Protein AF-A0A959JTM4-F1 (afdb_monomer_lite)

Secondary structure (DSSP, 8-state):
-EEEEE-S-HHHIIIIIHHHHHHHHHTT-EEEEEE---THHHHHHHHH---EEE-S-HHHH---HHHHGGGS--

pLDDT: mean 85.71, std 17.35, range [50.22, 98.25]

Structure (mmCIF, N/CA/C/O backbone):
data_AF-A0A959JTM4-F1
#
_entry.id   AF-A0A959JTM4-F1
#
loop_
_atom_site.group_PDB
_atom_site.id
_atom_site.type_symbol
_atom_site.label_atom_id
_atom_site.label_alt_id
_atom_site.label_comp_id
_atom_site.label_asym_id
_atom_site.label_entity_id
_atom_site.label_seq_id
_atom_site.pdbx_PDB_ins_code
_atom_site.Cartn_x
_atom_site.Cartn_y
_atom_site.Cartn_z
_atom_site.occupancy
_atom_site.B_iso_or_equiv
_atom_site.auth_seq_id
_atom_site.auth_comp_id
_atom_site.auth_asym_id
_atom_site.auth_atom_id
_atom_site.pdbx_PDB_model_num
ATOM 1 N N . MET A 1 1 ? -9.101 -6.061 15.859 1.00 93.44 1 MET A N 1
ATOM 2 C CA . MET A 1 1 ? -8.573 -7.341 15.313 1.00 93.44 1 MET A CA 1
ATOM 3 C C . MET A 1 1 ? -7.487 -7.036 14.280 1.00 93.44 1 MET A C 1
ATOM 5 O O . MET A 1 1 ? -7.345 -5.871 13.921 1.00 93.44 1 MET A O 1
ATOM 9 N N . LYS A 1 2 ? -6.681 -8.020 13.853 1.00 96.75 2 LYS A N 1
ATOM 10 C CA . LYS A 1 2 ? -5.592 -7.816 12.875 1.00 96.75 2 LYS A CA 1
ATOM 11 C C . LYS A 1 2 ? -5.840 -8.656 11.623 1.00 96.75 2 LYS A C 1
ATOM 13 O O . LYS A 1 2 ? -6.215 -9.818 11.754 1.00 96.75 2 LYS A O 1
ATOM 18 N N . LEU A 1 3 ? -5.609 -8.078 10.447 1.00 97.19 3 LEU A N 1
ATOM 19 C CA . LEU A 1 3 ? -5.724 -8.753 9.155 1.00 97.19 3 LEU A CA 1
ATOM 20 C C . LEU A 1 3 ? -4.446 -8.532 8.349 1.00 97.19 3 LEU A C 1
ATOM 22 O O . LEU A 1 3 ? -3.966 -7.407 8.226 1.00 97.19 3 LEU A O 1
ATOM 26 N N . LEU A 1 4 ? -3.906 -9.615 7.797 1.00 97.44 4 LEU A N 1
ATOM 27 C CA . LEU A 1 4 ? -2.772 -9.571 6.884 1.00 97.44 4 LEU A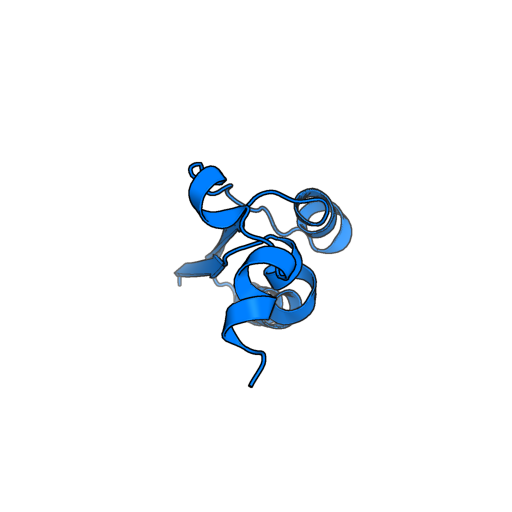 CA 1
ATOM 28 C C . LEU A 1 4 ? -3.252 -9.926 5.481 1.00 97.44 4 LEU A C 1
ATOM 30 O O . LEU A 1 4 ? -3.788 -11.012 5.266 1.00 97.44 4 LEU A O 1
ATOM 34 N N . LEU A 1 5 ? -3.033 -9.023 4.530 1.00 96.25 5 LEU A N 1
ATOM 35 C CA . LEU A 1 5 ? -3.388 -9.225 3.135 1.00 96.25 5 LEU A CA 1
ATOM 36 C C . LEU A 1 5 ? -2.118 -9.296 2.292 1.00 96.25 5 LEU A C 1
ATOM 38 O O . LEU A 1 5 ? -1.368 -8.328 2.190 1.00 96.25 5 LEU A O 1
ATOM 42 N N . ILE A 1 6 ? -1.892 -10.458 1.677 1.00 94.88 6 ILE A N 1
ATOM 43 C CA . ILE A 1 6 ? -0.712 -10.726 0.853 1.00 94.88 6 ILE A CA 1
ATOM 44 C C . ILE A 1 6 ? -1.134 -10.849 -0.609 1.00 94.88 6 ILE A C 1
ATOM 46 O O . ILE A 1 6 ? -2.102 -11.548 -0.929 1.00 94.88 6 ILE A O 1
ATOM 50 N N . ALA A 1 7 ? -0.415 -10.178 -1.504 1.00 91.31 7 ALA A N 1
ATOM 51 C CA . ALA A 1 7 ? -0.595 -10.309 -2.942 1.00 91.31 7 ALA A CA 1
ATOM 52 C C . ALA A 1 7 ? 0.734 -10.349 -3.691 1.00 91.31 7 ALA A C 1
ATOM 54 O O . ALA A 1 7 ? 1.791 -9.972 -3.198 1.00 91.31 7 ALA A O 1
ATOM 55 N N . ASN A 1 8 ? 0.644 -10.792 -4.935 1.00 87.62 8 ASN A N 1
ATOM 56 C CA . ASN A 1 8 ? 1.772 -10.957 -5.836 1.00 87.62 8 ASN A CA 1
ATOM 57 C C . ASN A 1 8 ? 2.338 -9.588 -6.261 1.00 87.62 8 ASN A C 1
ATOM 59 O O . ASN A 1 8 ? 3.543 -9.446 -6.437 1.00 87.62 8 ASN A O 1
ATOM 63 N N . SER A 1 9 ? 1.465 -8.588 -6.429 1.00 91.19 9 SER A N 1
ATOM 64 C CA . SER A 1 9 ? 1.796 -7.260 -6.954 1.00 91.19 9 SER A CA 1
ATOM 65 C C . SER A 1 9 ? 0.923 -6.169 -6.333 1.00 91.19 9 SER A C 1
ATOM 67 O O . SER A 1 9 ? -0.217 -6.428 -5.931 1.00 91.19 9 SER A O 1
ATOM 69 N N . SER A 1 10 ? 1.446 -4.945 -6.277 1.00 95.31 10 SER A N 1
ATOM 70 C CA . SER A 1 10 ? 0.689 -3.768 -5.837 1.00 95.31 10 SER A CA 1
ATOM 71 C C . SER A 1 10 ? -0.407 -3.415 -6.850 1.00 95.31 10 SER A C 1
ATOM 73 O O . SER A 1 10 ? -1.492 -2.994 -6.457 1.00 95.31 10 SER A O 1
ATOM 75 N N . TRP A 1 11 ? -0.202 -3.726 -8.136 1.00 94.62 11 TRP A N 1
ATOM 76 C CA . TRP A 1 11 ? -1.244 -3.662 -9.165 1.00 94.62 11 TRP A CA 1
ATOM 77 C C . TRP A 1 11 ? -2.490 -4.484 -8.799 1.00 94.62 11 TRP A C 1
ATOM 79 O O . TRP A 1 11 ? -3.613 -4.005 -8.954 1.00 94.62 11 TRP A O 1
ATOM 89 N N . ASN A 1 12 ? -2.316 -5.711 -8.288 1.00 94.81 12 ASN A N 1
ATOM 90 C CA . ASN A 1 12 ? -3.450 -6.551 -7.887 1.00 94.81 12 ASN A CA 1
ATOM 91 C C . ASN A 1 12 ? -4.211 -5.945 -6.700 1.00 94.81 12 ASN A C 1
ATOM 93 O O . ASN A 1 12 ? -5.440 -6.001 -6.672 1.00 94.81 12 ASN A O 1
ATOM 97 N N . ILE A 1 13 ? -3.490 -5.349 -5.744 1.00 97.06 13 ILE A N 1
ATOM 98 C CA . ILE A 1 13 ? -4.112 -4.656 -4.614 1.00 97.06 13 ILE A CA 1
ATOM 99 C C . ILE A 1 13 ? -4.960 -3.490 -5.114 1.00 97.06 13 ILE A C 1
ATOM 101 O O . ILE A 1 13 ? -6.148 -3.435 -4.803 1.00 97.06 13 ILE A O 1
ATOM 105 N N . TYR A 1 14 ? -4.361 -2.611 -5.919 1.00 97.38 14 TYR A N 1
ATOM 106 C CA . TYR A 1 14 ? -4.994 -1.390 -6.408 1.00 97.38 14 TYR A CA 1
ATOM 107 C C . TYR A 1 14 ? -6.280 -1.675 -7.185 1.00 97.38 14 TYR A C 1
ATOM 109 O O . TYR A 1 14 ? -7.318 -1.094 -6.896 1.00 97.38 14 TYR A O 1
ATOM 117 N N . ASN A 1 15 ? -6.239 -2.622 -8.125 1.00 96.50 15 ASN A N 1
ATOM 118 C CA . ASN A 1 15 ? -7.377 -2.851 -9.016 1.00 96.50 15 ASN A CA 1
ATOM 119 C C . ASN A 1 15 ? -8.515 -3.665 -8.384 1.00 96.50 15 ASN A C 1
ATOM 121 O O . ASN A 1 15 ? -9.646 -3.560 -8.848 1.00 96.50 15 ASN A O 1
ATOM 125 N N . PHE A 1 16 ? -8.246 -4.487 -7.360 1.00 97.19 16 PHE A N 1
ATOM 126 C CA . PHE A 1 16 ? -9.242 -5.462 -6.886 1.00 97.19 16 PHE A CA 1
ATOM 127 C C . PHE A 1 16 ? -9.471 -5.491 -5.379 1.00 97.19 16 PHE A C 1
ATOM 129 O O . PHE A 1 16 ? -10.512 -5.976 -4.941 1.00 97.19 16 PHE A O 1
ATOM 136 N N . ARG A 1 17 ? -8.512 -5.041 -4.564 1.00 97.38 17 ARG A N 1
ATOM 137 C CA . ARG A 1 17 ? -8.545 -5.283 -3.112 1.00 97.38 17 ARG A CA 1
ATOM 138 C C . ARG A 1 17 ? -8.678 -4.025 -2.267 1.00 97.38 17 ARG A C 1
ATOM 140 O O . ARG A 1 17 ? -8.921 -4.160 -1.072 1.00 97.38 17 ARG A O 1
ATOM 147 N N . VAL A 1 18 ? -8.593 -2.832 -2.857 1.00 98.19 18 VAL A N 1
ATOM 148 C CA . VAL A 1 18 ? -8.820 -1.564 -2.143 1.00 98.19 18 VAL A CA 1
ATOM 149 C C . VAL A 1 18 ? -10.172 -1.545 -1.410 1.00 98.19 18 VAL A C 1
ATOM 151 O O . VAL A 1 18 ? -10.147 -1.317 -0.201 1.00 98.19 18 VAL A O 1
ATOM 154 N N . PRO A 1 19 ? -11.321 -1.892 -2.036 1.00 98.06 19 PRO A N 1
ATOM 155 C CA . PRO A 1 19 ? -12.606 -1.863 -1.330 1.00 98.06 19 PRO A CA 1
ATOM 156 C C . PRO A 1 19 ? -12.656 -2.816 -0.130 1.00 98.06 19 PRO A C 1
ATOM 158 O O . PRO A 1 19 ? -13.252 -2.505 0.896 1.00 98.06 19 PRO A O 1
ATOM 161 N N . LEU A 1 20 ? -11.995 -3.974 -0.234 1.00 97.94 20 LEU A N 1
ATOM 162 C CA . LEU A 1 20 ? -11.925 -4.952 0.851 1.00 97.94 20 LEU A CA 1
ATOM 163 C C . LEU A 1 20 ? -11.086 -4.435 2.024 1.00 97.94 20 LEU A C 1
ATOM 165 O O . LEU A 1 20 ? -11.468 -4.601 3.178 1.00 97.94 20 LEU A O 1
ATOM 169 N N . ILE A 1 21 ? -9.939 -3.820 1.727 1.00 98.25 21 ILE A N 1
ATOM 170 C CA . ILE A 1 21 ? -9.051 -3.239 2.738 1.00 98.25 21 ILE A CA 1
ATOM 171 C C . ILE A 1 21 ? -9.789 -2.139 3.500 1.00 98.25 21 ILE A C 1
ATOM 173 O O . ILE A 1 21 ? -9.828 -2.183 4.729 1.00 98.25 21 ILE A O 1
ATOM 177 N N . GLN A 1 22 ? -10.431 -1.225 2.772 1.00 97.88 22 GLN A N 1
ATOM 178 C CA . GLN A 1 22 ? -11.201 -0.124 3.349 1.00 97.88 22 GLN A CA 1
ATOM 179 C C . GLN A 1 22 ? -12.358 -0.637 4.207 1.00 97.88 22 GLN A C 1
ATOM 181 O O . GLN A 1 22 ? -12.480 -0.234 5.356 1.00 97.88 22 GLN A O 1
ATOM 186 N N . HIS A 1 23 ? -13.118 -1.626 3.725 1.00 98.19 23 HIS A N 1
ATOM 187 C CA . HIS A 1 23 ? -14.208 -2.227 4.495 1.00 98.19 23 HIS A CA 1
ATOM 188 C C . HIS A 1 23 ? -13.768 -2.733 5.880 1.00 98.19 23 HIS A C 1
ATOM 190 O O . HIS A 1 23 ? -14.474 -2.543 6.869 1.00 98.19 23 HIS A O 1
ATOM 196 N N . PHE A 1 24 ? -12.599 -3.374 5.974 1.00 98.19 24 PHE A N 1
ATOM 197 C CA . PHE A 1 24 ? -12.075 -3.835 7.261 1.00 98.19 24 PHE A CA 1
ATOM 198 C C . PHE A 1 24 ? -11.481 -2.699 8.100 1.00 98.19 24 PHE A C 1
ATOM 200 O O . PHE A 1 24 ? -11.634 -2.705 9.324 1.00 98.19 24 PHE A O 1
ATOM 207 N N . GLN A 1 25 ? -10.831 -1.718 7.474 1.00 97.06 25 GLN A N 1
ATOM 208 C CA . GLN A 1 25 ? -10.349 -0.521 8.168 1.00 97.06 25 GLN A CA 1
ATOM 209 C C . GLN A 1 25 ? -11.507 0.263 8.805 1.00 97.06 25 GLN A C 1
ATOM 211 O O . GLN A 1 25 ? -11.407 0.622 9.977 1.00 97.06 25 GLN A O 1
ATOM 216 N N . ASP A 1 26 ? -12.628 0.422 8.098 1.00 98.06 26 ASP A N 1
ATOM 217 C CA . ASP A 1 26 ? -13.840 1.100 8.583 1.00 98.06 26 ASP A CA 1
ATOM 218 C C . ASP A 1 26 ? -14.466 0.389 9.793 1.00 98.06 26 ASP A C 1
ATOM 220 O O . ASP A 1 26 ? -15.092 1.010 10.649 1.00 98.06 26 ASP A O 1
ATOM 224 N N . GLN A 1 27 ? -14.249 -0.922 9.915 1.00 98.06 27 GLN A N 1
ATOM 225 C CA . GLN A 1 27 ? -14.640 -1.713 11.086 1.00 98.06 27 GLN A CA 1
ATOM 226 C C . GLN A 1 27 ? -13.612 -1.666 12.233 1.00 98.06 27 GLN A C 1
ATOM 228 O O . GLN A 1 27 ? -13.752 -2.390 13.221 1.00 98.06 27 GLN A O 1
ATOM 233 N N . GLY A 1 28 ? -12.548 -0.867 12.116 1.00 97.94 28 GLY A N 1
ATOM 234 C CA . GLY A 1 28 ? -11.504 -0.728 13.133 1.00 97.94 28 GLY A CA 1
ATOM 235 C C . GLY A 1 28 ? -10.471 -1.858 13.140 1.00 97.94 28 GLY A C 1
ATOM 236 O O . GLY A 1 28 ? -9.817 -2.105 14.161 1.00 97.94 28 GLY A O 1
ATOM 237 N N . TRP A 1 29 ? -10.311 -2.590 12.034 1.00 98.12 29 TRP A N 1
ATOM 238 C CA . TRP A 1 29 ? -9.256 -3.596 11.926 1.00 98.12 29 TRP A CA 1
ATOM 239 C C . TRP A 1 29 ? -7.914 -2.953 11.587 1.00 98.12 29 TRP A C 1
ATOM 241 O O . TRP A 1 29 ? -7.812 -2.078 10.731 1.00 98.12 29 TRP A O 1
ATOM 251 N N . ALA A 1 30 ? -6.847 -3.466 12.200 1.00 97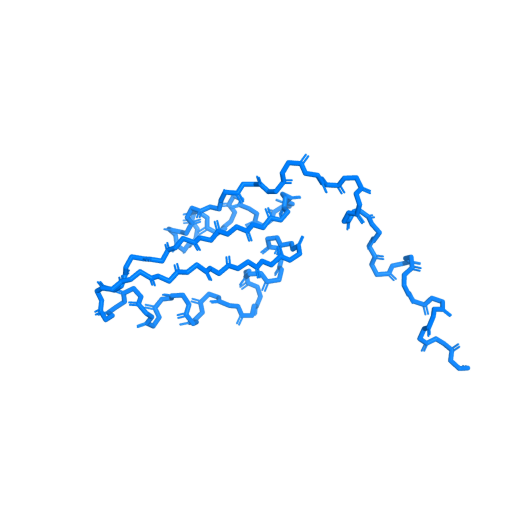.56 30 ALA A N 1
ATOM 252 C CA . ALA A 1 30 ? -5.490 -3.160 11.771 1.00 97.56 30 ALA A CA 1
ATOM 253 C C . ALA A 1 30 ? -5.147 -4.040 10.561 1.00 97.56 30 ALA A C 1
ATOM 255 O O . ALA A 1 30 ? -4.857 -5.232 10.718 1.00 97.56 30 ALA A O 1
ATOM 256 N N . VAL A 1 31 ? -5.222 -3.457 9.365 1.00 97.81 31 VAL A N 1
ATOM 257 C CA . VAL A 1 31 ? -4.927 -4.134 8.098 1.00 97.81 31 VAL A CA 1
ATOM 258 C C . VAL A 1 31 ? -3.484 -3.854 7.682 1.00 97.81 31 VAL A C 1
ATOM 260 O O . VAL A 1 31 ? -3.110 -2.703 7.482 1.00 97.81 31 VAL A O 1
ATOM 263 N N . GLN A 1 32 ? -2.681 -4.906 7.521 1.00 97.94 32 GLN A N 1
ATOM 264 C CA . GLN A 1 32 ? -1.345 -4.824 6.929 1.00 97.94 32 GLN A CA 1
ATOM 265 C C . GLN A 1 32 ? -1.380 -5.396 5.515 1.00 97.94 32 GLN A C 1
ATOM 267 O O . GLN A 1 32 ? -1.830 -6.526 5.311 1.00 97.94 32 GLN A O 1
ATOM 272 N N . VAL A 1 33 ? -0.851 -4.645 4.549 1.00 97.69 33 VAL A N 1
ATOM 273 C CA . VAL A 1 33 ? -0.714 -5.103 3.164 1.00 97.69 33 VAL A CA 1
ATOM 274 C C . VAL A 1 33 ? 0.739 -5.455 2.881 1.00 97.69 33 VAL A C 1
ATOM 276 O O . VAL A 1 33 ? 1.656 -4.709 3.237 1.00 97.69 33 VAL A O 1
ATOM 279 N N . ILE A 1 34 ? 0.939 -6.607 2.248 1.00 95.81 34 ILE A N 1
ATOM 280 C CA . ILE A 1 34 ? 2.230 -7.073 1.753 1.00 95.81 34 ILE A CA 1
ATOM 281 C C . ILE A 1 34 ? 2.084 -7.405 0.267 1.00 95.81 34 ILE A C 1
ATOM 283 O O . ILE A 1 34 ? 1.248 -8.232 -0.103 1.00 95.81 34 ILE A O 1
ATOM 287 N N . ALA A 1 35 ? 2.898 -6.793 -0.590 1.00 93.81 35 ALA A N 1
ATOM 288 C CA . ALA A 1 35 ? 2.887 -7.088 -2.021 1.00 93.81 35 ALA A CA 1
ATOM 289 C C . ALA A 1 35 ? 4.243 -6.831 -2.693 1.00 93.81 35 ALA A C 1
ATOM 291 O O . ALA A 1 35 ? 5.140 -6.235 -2.100 1.00 93.81 35 ALA A O 1
ATOM 292 N N . GLY A 1 36 ? 4.412 -7.300 -3.933 1.00 91.38 36 GLY A N 1
ATOM 293 C CA . GLY A 1 36 ? 5.552 -6.909 -4.770 1.00 91.38 36 GLY A CA 1
ATOM 294 C C . GLY A 1 36 ? 5.493 -5.422 -5.144 1.00 91.38 36 GLY A C 1
ATOM 295 O O . GLY A 1 36 ? 4.395 -4.886 -5.346 1.00 91.38 36 GLY A O 1
ATOM 296 N N . LYS A 1 37 ? 6.655 -4.757 -5.237 1.00 90.62 37 LYS A N 1
ATOM 297 C CA . LYS A 1 37 ? 6.723 -3.349 -5.645 1.00 90.62 37 LYS A CA 1
ATOM 298 C C . LYS A 1 37 ? 6.452 -3.212 -7.138 1.00 90.62 37 LYS A C 1
ATOM 300 O O . LYS A 1 37 ? 7.026 -3.930 -7.955 1.00 90.62 37 LYS A O 1
ATOM 305 N N . ASP A 1 38 ? 5.617 -2.248 -7.497 1.00 91.25 38 ASP A N 1
ATOM 306 C CA . ASP A 1 38 ? 5.403 -1.820 -8.877 1.00 91.25 38 ASP A CA 1
ATOM 307 C C . ASP A 1 38 ? 4.904 -0.359 -8.905 1.00 91.25 38 ASP A C 1
ATOM 309 O O . ASP A 1 38 ? 4.896 0.321 -7.879 1.00 91.25 38 ASP A O 1
ATOM 313 N N . ALA A 1 39 ? 4.511 0.149 -10.078 1.00 90.62 39 ALA A N 1
ATOM 314 C CA . ALA A 1 39 ? 4.058 1.534 -10.248 1.00 90.62 39 ALA A CA 1
ATOM 315 C C . ALA A 1 39 ? 2.820 1.907 -9.402 1.00 90.62 39 ALA A C 1
ATOM 317 O O . ALA A 1 39 ? 2.531 3.086 -9.230 1.00 90.62 39 ALA A O 1
ATOM 318 N N . TYR A 1 40 ? 2.086 0.925 -8.874 1.00 95.75 40 TYR A N 1
ATOM 319 C CA . TYR A 1 40 ? 0.881 1.134 -8.076 1.00 95.75 40 TYR A CA 1
ATOM 320 C C . TYR A 1 40 ? 1.161 1.156 -6.576 1.00 95.75 40 TYR A C 1
ATOM 322 O O . TYR A 1 40 ? 0.270 1.505 -5.809 1.00 95.75 40 TYR A O 1
ATOM 330 N N . THR A 1 41 ? 2.378 0.817 -6.140 1.00 95.38 41 THR A N 1
ATOM 331 C CA . THR A 1 41 ? 2.762 0.902 -4.726 1.00 95.38 41 THR A CA 1
ATOM 332 C C . THR A 1 41 ? 2.581 2.323 -4.194 1.00 95.38 41 THR A C 1
ATOM 334 O O . THR A 1 41 ? 1.915 2.508 -3.181 1.00 95.38 41 THR A O 1
ATOM 337 N N . GLU A 1 42 ? 3.112 3.325 -4.900 1.00 96.06 42 GLU A N 1
ATOM 338 C CA . GLU A 1 42 ? 2.982 4.726 -4.475 1.00 96.06 42 GLU A CA 1
ATOM 339 C C . GLU A 1 42 ? 1.531 5.206 -4.595 1.00 96.06 42 GLU A C 1
ATOM 341 O O . GLU A 1 42 ? 1.010 5.847 -3.688 1.00 96.06 42 GLU A O 1
ATOM 346 N N . ARG A 1 43 ? 0.821 4.786 -5.649 1.00 96.56 43 ARG A N 1
ATOM 347 C CA . ARG A 1 43 ? -0.593 5.137 -5.855 1.00 96.56 43 ARG A CA 1
ATOM 348 C C . ARG A 1 43 ? -1.497 4.633 -4.733 1.00 96.56 43 ARG A C 1
ATOM 350 O O . ARG A 1 43 ? -2.413 5.334 -4.328 1.00 96.56 43 ARG A O 1
ATOM 357 N N . LEU A 1 44 ? -1.241 3.440 -4.193 1.00 97.69 44 LEU A N 1
ATOM 358 C CA . LEU A 1 44 ? -1.979 2.922 -3.034 1.00 97.69 44 LEU A CA 1
ATOM 359 C C . LEU A 1 44 ? -1.820 3.813 -1.801 1.00 97.69 44 LEU A C 1
ATOM 361 O O . LEU A 1 44 ? -2.783 4.024 -1.063 1.00 97.69 44 LEU A O 1
ATOM 365 N N . LYS A 1 45 ? -0.624 4.360 -1.594 1.00 96.69 45 LYS A N 1
ATOM 366 C CA . LYS A 1 45 ? -0.351 5.276 -0.494 1.00 96.69 45 LYS A CA 1
ATOM 367 C C . LYS A 1 45 ? -0.989 6.644 -0.733 1.00 96.69 45 LYS A C 1
ATOM 369 O O . LYS A 1 45 ? -1.685 7.145 0.144 1.00 96.69 45 LYS A O 1
ATOM 374 N N . GLU A 1 46 ? -0.780 7.222 -1.910 1.00 97.06 46 GLU A N 1
ATOM 375 C CA . GLU A 1 46 ? -1.222 8.578 -2.251 1.00 97.06 46 GLU A CA 1
ATOM 376 C C . GLU A 1 46 ? -2.742 8.683 -2.430 1.00 97.06 46 GLU A C 1
ATOM 378 O O . GLU A 1 46 ? -3.359 9.618 -1.925 1.00 97.06 46 GLU A O 1
ATOM 383 N N . GLU A 1 47 ? -3.360 7.717 -3.113 1.00 97.44 47 GLU A N 1
ATOM 384 C CA . GLU A 1 47 ? -4.785 7.761 -3.467 1.00 97.44 47 GLU A CA 1
ATOM 385 C C . GLU A 1 47 ? -5.676 7.075 -2.418 1.00 97.44 47 GLU A C 1
ATOM 387 O O . GLU A 1 47 ? -6.861 7.395 -2.307 1.00 97.44 47 GLU A O 1
ATOM 392 N N . HIS A 1 48 ? -5.130 6.131 -1.639 1.00 96.44 48 HIS A N 1
ATOM 393 C CA . HIS A 1 48 ? -5.923 5.294 -0.730 1.00 96.44 48 HIS A CA 1
ATOM 394 C C . HIS A 1 48 ? -5.384 5.190 0.699 1.00 96.44 48 HIS A C 1
ATOM 396 O O . HIS A 1 48 ? -6.013 4.520 1.513 1.00 96.44 48 HIS A O 1
ATOM 402 N N . GLN A 1 49 ? -4.264 5.843 1.032 1.00 96.56 49 GLN A N 1
ATOM 403 C CA . GLN A 1 49 ? -3.648 5.786 2.369 1.00 96.56 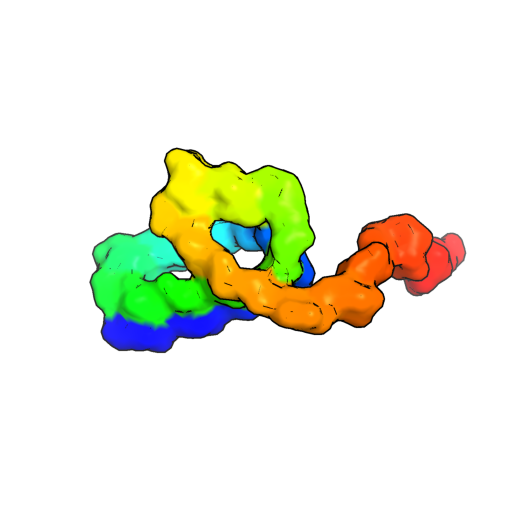49 GLN A CA 1
ATOM 404 C C . GLN A 1 49 ? -3.305 4.350 2.813 1.00 96.56 49 GLN A C 1
ATOM 406 O O . GLN A 1 49 ? -3.293 4.026 4.001 1.00 96.56 49 GLN A O 1
ATOM 411 N N . ILE A 1 50 ? -3.022 3.469 1.850 1.00 97.62 50 ILE A N 1
ATOM 412 C CA . ILE A 1 50 ? -2.655 2.074 2.095 1.00 97.62 50 ILE A CA 1
ATOM 413 C C . ILE A 1 50 ? -1.137 1.940 1.973 1.00 97.62 50 ILE A C 1
ATOM 415 O O . ILE A 1 50 ? -0.575 1.999 0.881 1.00 97.62 50 ILE A O 1
ATOM 419 N N . GLU A 1 51 ? -0.474 1.707 3.104 1.00 96.50 51 GLU A N 1
ATOM 420 C CA . GLU A 1 51 ? 0.958 1.403 3.150 1.00 96.50 51 GLU A CA 1
ATOM 421 C C . GLU A 1 51 ? 1.213 -0.065 2.777 1.00 96.50 51 GLU A C 1
ATOM 423 O O . GLU A 1 51 ? 0.652 -0.994 3.371 1.00 96.50 51 GLU A O 1
ATOM 428 N N . VAL A 1 52 ? 2.102 -0.286 1.806 1.00 96.44 52 VAL A N 1
ATOM 429 C CA . VAL A 1 52 ? 2.465 -1.624 1.328 1.00 96.44 52 VAL A CA 1
ATOM 430 C C . VAL A 1 52 ? 3.858 -1.988 1.817 1.00 96.44 52 VAL A C 1
ATOM 432 O O . VAL A 1 52 ? 4.853 -1.354 1.471 1.00 96.44 52 VAL A O 1
ATOM 435 N N . THR A 1 53 ? 3.953 -3.077 2.575 1.00 95.94 53 THR A N 1
ATOM 436 C CA . THR A 1 53 ? 5.249 -3.683 2.885 1.00 95.94 53 THR A CA 1
ATOM 437 C C . THR A 1 53 ? 5.718 -4.513 1.693 1.00 95.94 53 THR A C 1
ATOM 439 O O . THR A 1 53 ? 5.031 -5.434 1.249 1.00 95.94 53 THR A O 1
ATOM 442 N N . ILE A 1 54 ? 6.904 -4.198 1.175 1.00 92.44 54 ILE A N 1
ATOM 443 C CA . ILE A 1 54 ? 7.421 -4.828 -0.043 1.00 92.44 54 ILE A CA 1
ATOM 444 C C . ILE A 1 54 ? 7.935 -6.245 0.224 1.00 92.44 54 ILE A C 1
ATOM 446 O O . ILE A 1 54 ? 8.759 -6.475 1.116 1.00 92.44 54 ILE A O 1
ATOM 450 N N . LEU A 1 55 ? 7.501 -7.195 -0.608 1.00 82.12 55 LEU A N 1
ATOM 451 C CA . LEU A 1 55 ? 8.065 -8.543 -0.662 1.00 82.12 55 LEU A CA 1
ATOM 452 C C . LEU A 1 55 ? 9.489 -8.498 -1.231 1.00 82.12 55 LEU A C 1
ATOM 454 O O . LEU A 1 55 ? 9.686 -8.323 -2.427 1.00 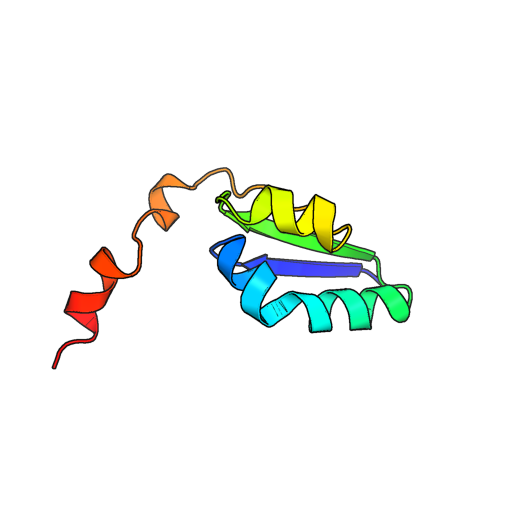82.12 55 LEU A O 1
ATOM 458 N N . LYS A 1 56 ? 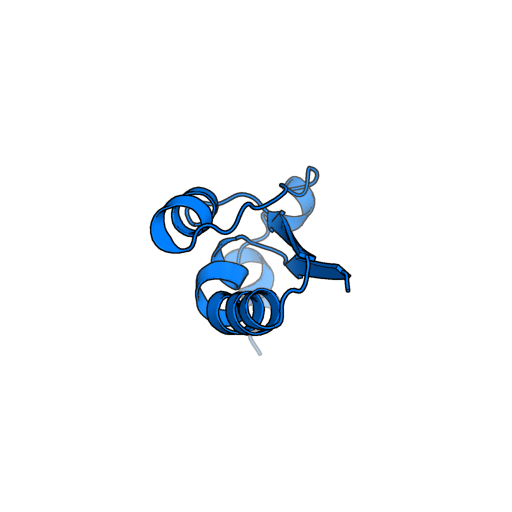10.494 -8.720 -0.376 1.00 69.88 56 LYS A N 1
ATOM 459 C CA . LYS A 1 56 ? 11.926 -8.620 -0.725 1.00 69.88 56 LYS A CA 1
ATOM 460 C C . LYS A 1 56 ? 12.421 -9.615 -1.791 1.00 69.88 56 LYS A C 1
ATOM 462 O O . LYS A 1 56 ? 13.543 -9.467 -2.261 1.00 69.88 56 LYS A O 1
ATOM 467 N N . ASN A 1 57 ? 11.622 -10.610 -2.190 1.00 64.69 57 ASN A N 1
ATOM 468 C CA . ASN A 1 57 ? 11.980 -11.577 -3.236 1.00 64.69 57 ASN A CA 1
ATOM 469 C C . ASN A 1 57 ? 11.179 -11.348 -4.532 1.00 64.69 57 ASN A C 1
ATOM 471 O O . ASN A 1 57 ? 10.399 -12.189 -4.975 1.00 64.69 57 ASN A O 1
ATOM 475 N N . GLU A 1 58 ? 11.378 -10.181 -5.145 1.00 56.03 58 GLU A N 1
ATOM 476 C CA . GLU A 1 58 ? 10.727 -9.798 -6.407 1.00 56.03 58 GLU A CA 1
ATOM 477 C C . GLU A 1 58 ? 11.215 -10.615 -7.611 1.00 56.03 58 GLU A C 1
ATOM 479 O O . GLU A 1 58 ? 10.497 -10.750 -8.602 1.00 56.03 58 GLU A O 1
ATOM 484 N N . ALA A 1 59 ? 12.420 -11.192 -7.538 1.00 54.34 59 ALA A N 1
ATOM 485 C CA . ALA A 1 59 ? 13.013 -11.969 -8.626 1.00 54.34 59 ALA A CA 1
ATOM 486 C C . ALA A 1 59 ? 12.175 -13.209 -8.992 1.00 54.34 59 ALA A C 1
ATOM 488 O O . ALA A 1 59 ? 12.086 -13.562 -10.166 1.00 54.34 59 ALA A O 1
ATOM 489 N N . ALA A 1 60 ? 11.496 -13.826 -8.019 1.00 54.25 60 ALA A N 1
ATOM 490 C CA . ALA A 1 60 ? 10.568 -14.929 -8.270 1.00 54.25 60 ALA A CA 1
ATOM 491 C C . ALA A 1 60 ? 9.222 -14.467 -8.875 1.00 54.25 60 ALA A C 1
ATOM 493 O O . ALA A 1 60 ? 8.574 -15.236 -9.586 1.00 54.25 60 ALA A O 1
ATOM 494 N N . LEU A 1 61 ? 8.823 -13.213 -8.618 1.00 52.12 61 LEU A N 1
ATOM 495 C CA . LEU A 1 61 ? 7.516 -12.631 -8.965 1.00 52.12 61 LEU A CA 1
ATOM 496 C C . LEU A 1 61 ? 7.523 -11.824 -10.277 1.00 52.12 61 LEU A C 1
ATOM 498 O O . LEU A 1 61 ? 6.468 -11.605 -10.863 1.00 52.12 61 LEU A O 1
ATOM 502 N N . ARG A 1 62 ? 8.700 -11.431 -10.788 1.00 54.03 62 ARG A N 1
ATOM 503 C CA . ARG A 1 62 ? 8.891 -10.687 -12.056 1.00 54.03 62 ARG A CA 1
ATOM 504 C C . ARG A 1 62 ? 8.509 -11.439 -13.329 1.00 54.03 62 ARG A C 1
ATOM 506 O O . ARG A 1 62 ? 8.611 -10.892 -14.428 1.00 54.03 62 ARG A O 1
ATOM 513 N N . ARG A 1 63 ? 8.037 -12.674 -13.209 1.00 55.97 63 ARG A N 1
ATOM 514 C CA . ARG A 1 63 ? 7.379 -13.364 -14.312 1.00 55.97 63 ARG A CA 1
ATOM 515 C C . ARG A 1 63 ? 6.011 -12.709 -14.513 1.00 55.97 63 ARG A C 1
ATOM 517 O O . ARG A 1 63 ? 5.028 -13.115 -13.907 1.00 55.97 63 ARG A O 1
ATOM 524 N N . GLY A 1 64 ? 5.978 -11.634 -15.299 1.00 55.28 64 GLY A N 1
ATOM 525 C CA . GLY A 1 64 ? 4.740 -10.961 -15.695 1.00 55.28 64 GLY A CA 1
ATOM 526 C C . GLY A 1 64 ? 3.830 -11.882 -16.521 1.00 55.28 64 GLY A C 1
ATOM 527 O O . GLY A 1 64 ? 4.234 -12.997 -16.858 1.00 55.28 64 GLY A O 1
ATOM 528 N N . PRO A 1 65 ? 2.620 -11.435 -16.897 1.00 52.97 65 PRO A N 1
ATOM 529 C CA . PRO A 1 65 ? 1.678 -12.221 -17.696 1.00 52.97 65 PRO A CA 1
ATOM 530 C C . PRO A 1 65 ? 2.320 -12.824 -18.948 1.00 52.97 65 PRO A C 1
ATOM 532 O O . PRO A 1 65 ? 2.077 -13.986 -19.229 1.00 52.97 65 PRO A O 1
ATOM 535 N N . GLN A 1 66 ? 3.231 -12.110 -19.623 1.00 57.50 66 GLN A N 1
ATOM 536 C CA . GLN A 1 66 ? 4.011 -12.627 -20.759 1.00 57.50 66 GLN A CA 1
ATOM 537 C C . GLN A 1 66 ? 4.793 -13.930 -20.494 1.00 57.50 66 GLN A C 1
ATOM 539 O O . GLN A 1 66 ? 5.040 -14.683 -21.431 1.00 57.50 66 GLN A O 1
ATOM 544 N N . HIS A 1 67 ? 5.165 -14.224 -19.245 1.00 58.06 67 HIS A N 1
ATOM 545 C CA . HIS A 1 67 ? 5.829 -15.479 -18.877 1.00 58.06 67 HIS A CA 1
ATOM 546 C C . HIS A 1 67 ? 4.835 -16.635 -18.691 1.00 58.06 67 HIS A C 1
ATOM 548 O O . HIS A 1 67 ? 5.166 -17.782 -18.974 1.00 58.06 67 HIS A O 1
ATOM 554 N N . TRP A 1 68 ? 3.620 -16.352 -18.213 1.00 53.81 68 TRP A N 1
ATOM 555 C CA . TRP A 1 68 ? 2.594 -17.368 -17.932 1.00 53.81 68 TRP A CA 1
ATOM 556 C C . TRP A 1 68 ? 1.610 -17.561 -19.088 1.00 53.81 68 TRP A C 1
ATOM 558 O O . TRP A 1 68 ? 1.017 -18.623 -19.202 1.00 53.81 68 TRP A O 1
ATOM 568 N N . TRP A 1 69 ?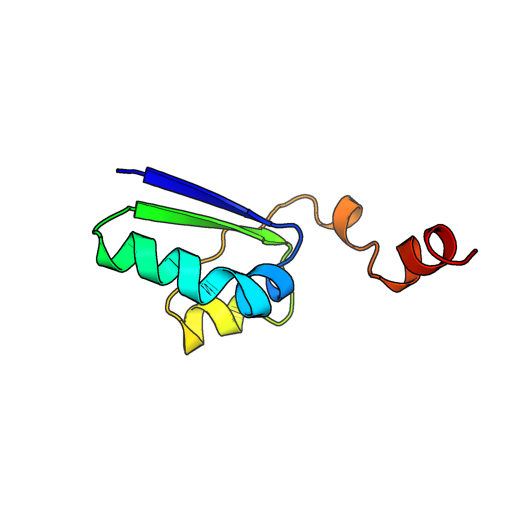 1.467 -16.572 -19.974 1.00 58.03 69 TRP A N 1
ATOM 569 C CA . TRP A 1 69 ? 0.592 -16.607 -21.149 1.00 58.03 69 TRP A CA 1
ATOM 570 C C . TRP A 1 69 ? 0.801 -17.838 -22.051 1.00 58.03 69 TRP A C 1
ATOM 572 O O . TRP A 1 69 ? -0.183 -18.340 -22.586 1.00 58.03 69 TRP A O 1
ATOM 582 N N . PRO A 1 70 ? 2.028 -18.380 -22.216 1.00 61.91 70 PRO A N 1
ATOM 583 C CA . PRO A 1 70 ? 2.234 -19.631 -22.948 1.00 61.91 70 PRO A CA 1
ATOM 584 C C . PRO A 1 70 ? 1.654 -20.878 -22.263 1.00 61.91 70 PRO A C 1
ATOM 586 O O . PRO A 1 70 ? 1.384 -21.850 -22.950 1.00 61.91 70 PRO A O 1
ATOM 589 N N . LEU A 1 71 ? 1.453 -20.871 -20.939 1.00 55.97 71 LEU A N 1
ATOM 590 C CA . LEU A 1 71 ? 0.870 -21.998 -20.191 1.00 55.97 71 LEU A CA 1
ATOM 591 C C . LEU A 1 71 ? -0.666 -22.015 -20.228 1.00 55.97 71 LEU A C 1
ATOM 593 O O . LEU A 1 71 ? -1.267 -23.007 -19.836 1.00 55.97 71 LEU A O 1
ATOM 597 N N . TYR A 1 72 ? -1.286 -20.924 -20.683 1.00 56.00 72 TYR A N 1
ATOM 598 C CA . TYR A 1 72 ? -2.740 -20.776 -20.822 1.00 56.00 72 TYR A CA 1
ATOM 599 C C . TYR A 1 72 ? -3.190 -20.698 -22.289 1.00 56.00 72 TYR A C 1
ATOM 601 O O . TYR A 1 72 ? -4.352 -20.398 -22.556 1.00 56.00 72 TYR A O 1
ATOM 609 N N . ARG A 1 73 ? -2.279 -20.924 -23.246 1.00 50.22 73 ARG A N 1
ATOM 610 C CA . ARG A 1 73 ? -2.634 -21.126 -24.652 1.00 50.22 73 ARG A CA 1
ATOM 611 C C . ARG A 1 73 ? -2.771 -22.624 -24.904 1.00 50.22 73 ARG A C 1
ATOM 613 O O . ARG A 1 73 ? -1.761 -23.319 -24.964 1.00 50.22 73 ARG A O 1
ATOM 620 N N . GLU A 1 74 ? -4.017 -23.077 -25.002 1.00 57.69 74 GLU A N 1
ATOM 621 C CA . GLU A 1 74 ? -4.381 -24.313 -25.707 1.00 57.69 74 GLU A CA 1
ATOM 622 C C . GLU A 1 74 ? -4.182 -24.143 -27.220 1.00 57.69 74 GLU A C 1
ATOM 624 O O . GLU A 1 74 ? -4.413 -23.015 -27.726 1.00 57.69 74 GLU A O 1
#

Sequence (74 aa):
MKLLLIANSSWNIYNFRVPLIQHFQDQGWAVQVIAGKDAYTERLKEEHQIEVTILKNEAALRRGPQHWWPLYRE

Foldseek 3Di:
DEEEAEDAALVCCVPPPLVVQVVVVVVVYHYAAEYADDPNQVVCCPVRVHHYDHDPPCVVSPCPCVNCVVVPDD

Radius of gyration: 13.79 Å; chains: 1; bounding box: 28×33×41 Å